Protein AF-A0A8S3JP76-F1 (afdb_monomer)

Secondary structure (DSSP, 8-state):
-TTTTT-EEETTEEEEEEE-TT--EEEEEE--TTTTTTT-----SS-BTGGG--TT-SEEEEESSHHHHHHHHHHH---EEEPPSS---HHHHHHTTT-SEEEEE-SS-HHHHHHHHHHT-GGGEEE--

Solvent-accessible surface area (backbone atoms only — not comparable to full-atom values): 7471 Å² total; per-residue (Å²): 104,54,71,78,62,52,41,44,77,56,96,93,36,42,34,40,55,27,29,40,90,88,56,46,83,74,49,75,42,78,59,55,83,68,53,71,79,55,98,53,78,86,80,44,91,58,40,36,44,40,63,72,64,51,94,83,44,49,57,42,36,38,24,62,36,67,66,55,18,51,49,45,27,64,75,67,71,45,57,30,30,12,45,31,90,73,73,87,51,74,73,58,34,67,79,51,62,80,41,65,35,36,35,32,42,30,89,90,40,62,68,56,41,54,54,48,28,64,67,61,45,51,94,34,45,45,78,57,130

Radius of gyration: 14.07 Å; Cα contacts (8 Å, |Δi|>4): 220; chains: 1; bounding box: 32×32×35 Å

Structure (mmCIF, N/CA/C/O backbone):
data_AF-A0A8S3JP76-F1
#
_entry.id   AF-A0A8S3JP76-F1
#
loop_
_atom_site.group_PDB
_atom_site.id
_atom_site.type_symbol
_atom_site.label_atom_id
_atom_site.label_alt_id
_atom_site.label_comp_id
_atom_site.label_asym_id
_atom_site.label_entity_id
_atom_site.label_seq_id
_atom_site.pdbx_PDB_ins_code
_atom_site.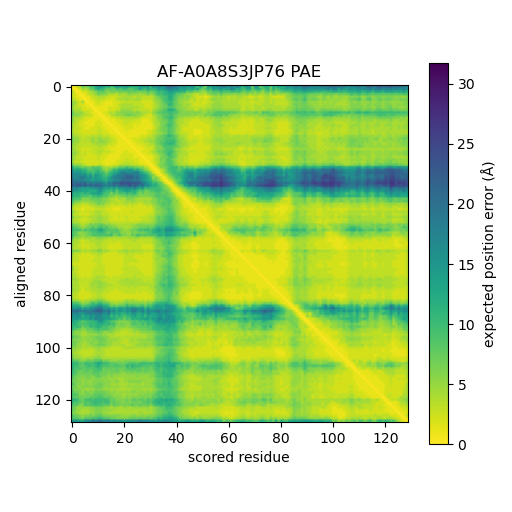Cartn_x
_atom_site.Cartn_y
_atom_site.Cartn_z
_atom_site.occupancy
_atom_site.B_iso_or_equiv
_atom_site.auth_seq_id
_atom_site.auth_comp_id
_atom_site.auth_asym_id
_atom_site.auth_atom_id
_atom_site.pdbx_PDB_model_num
ATOM 1 N N . THR A 1 1 ? -14.714 1.923 1.630 1.00 59.28 1 THR A N 1
ATOM 2 C CA . THR A 1 1 ? -13.275 2.130 1.914 1.00 59.28 1 THR A CA 1
ATOM 3 C C . THR A 1 1 ? -12.870 1.663 3.301 1.00 59.28 1 THR A C 1
ATOM 5 O O . THR A 1 1 ? -12.067 0.743 3.390 1.00 59.28 1 THR A O 1
ATOM 8 N N . LEU A 1 2 ? -13.468 2.208 4.370 1.00 67.31 2 LEU A N 1
ATOM 9 C CA . LEU A 1 2 ? -13.093 1.925 5.767 1.00 67.31 2 LEU A CA 1
ATOM 10 C C . LEU A 1 2 ? -13.101 0.426 6.128 1.00 67.31 2 LEU A C 1
ATOM 12 O O . LEU A 1 2 ? -12.133 -0.084 6.681 1.00 67.31 2 LEU A O 1
ATOM 16 N N . GLN A 1 3 ? -14.151 -0.307 5.738 1.00 75.38 3 GLN A N 1
ATOM 17 C CA . GLN A 1 3 ? -14.272 -1.740 6.042 1.00 75.38 3 GLN A CA 1
ATOM 18 C C . GLN A 1 3 ? -13.181 -2.604 5.393 1.00 75.38 3 GLN A C 1
ATOM 20 O O . GLN A 1 3 ? -12.736 -3.563 6.015 1.00 75.38 3 GLN A O 1
ATOM 25 N N . ARG A 1 4 ? -12.733 -2.258 4.175 1.00 82.44 4 ARG A N 1
ATOM 26 C CA . ARG A 1 4 ? -11.679 -2.992 3.450 1.00 82.44 4 ARG A CA 1
ATOM 27 C C . ARG A 1 4 ? -10.342 -2.879 4.177 1.00 82.44 4 ARG A C 1
ATOM 29 O O . ARG A 1 4 ? -9.708 -3.892 4.426 1.00 82.44 4 ARG A O 1
ATOM 36 N N . TYR A 1 5 ? -9.972 -1.670 4.591 1.00 86.19 5 TYR A N 1
ATOM 37 C CA . TYR A 1 5 ? -8.772 -1.430 5.401 1.00 86.19 5 TYR A CA 1
ATOM 38 C C . TYR A 1 5 ? -8.908 -1.880 6.863 1.00 86.19 5 TYR A C 1
ATOM 40 O O . TYR A 1 5 ? -7.979 -1.711 7.644 1.00 86.19 5 TYR A O 1
ATOM 48 N N . GLY A 1 6 ? -10.049 -2.453 7.254 1.00 86.12 6 GLY A N 1
ATOM 49 C CA . GLY A 1 6 ? -10.259 -2.936 8.615 1.00 86.12 6 GLY A CA 1
ATOM 50 C C . GLY A 1 6 ? -10.458 -1.830 9.651 1.00 86.12 6 GLY A C 1
ATOM 51 O O . GLY A 1 6 ? -10.460 -2.136 10.836 1.00 86.12 6 GLY A O 1
ATOM 52 N N . LEU A 1 7 ? -10.673 -0.574 9.242 1.00 90.25 7 LEU A N 1
ATOM 53 C CA . LEU A 1 7 ? -10.955 0.521 10.174 1.00 90.25 7 LEU A CA 1
ATOM 54 C C . LEU A 1 7 ? -12.233 0.246 10.966 1.00 90.25 7 LEU A C 1
ATOM 56 O O . LEU A 1 7 ? -13.209 -0.310 10.438 1.00 90.25 7 LEU A O 1
ATOM 60 N N . ARG A 1 8 ? -12.218 0.638 12.238 1.00 90.50 8 ARG A N 1
ATOM 61 C CA . ARG A 1 8 ? -13.333 0.474 13.175 1.00 90.50 8 ARG A CA 1
ATOM 62 C C . ARG A 1 8 ? -13.504 1.731 14.014 1.00 90.50 8 ARG A C 1
ATOM 64 O O . ARG A 1 8 ? -12.564 2.497 14.178 1.00 90.50 8 ARG A O 1
ATOM 71 N N . ILE A 1 9 ? -14.709 1.913 14.537 1.00 89.75 9 ILE A N 1
ATOM 72 C CA . ILE A 1 9 ? -14.988 2.894 15.583 1.00 89.75 9 ILE A CA 1
ATOM 73 C C . ILE A 1 9 ? -15.112 2.108 16.886 1.00 89.75 9 ILE A C 1
ATOM 75 O O . ILE A 1 9 ? -15.863 1.132 16.940 1.00 89.75 9 ILE A O 1
ATOM 79 N N . TYR A 1 10 ? -14.353 2.498 17.904 1.00 87.44 10 TYR A N 1
ATOM 80 C CA . TYR A 1 10 ? -14.393 1.906 19.237 1.00 87.44 10 TYR A CA 1
ATOM 81 C C . TYR A 1 10 ? -14.371 3.029 20.270 1.00 87.44 10 TYR A C 1
ATOM 83 O O . TYR A 1 10 ? -13.440 3.824 20.267 1.00 87.44 10 TYR A O 1
ATOM 91 N N . GLN A 1 11 ? -15.399 3.106 21.123 1.00 88.75 11 GLN A N 1
ATOM 92 C CA . GLN A 1 11 ? -15.534 4.162 22.143 1.00 88.75 11 GLN A CA 1
ATOM 93 C C . GLN A 1 11 ? -15.337 5.579 21.559 1.00 88.75 11 GLN A C 1
ATOM 95 O O . GLN A 1 11 ? -14.518 6.349 22.048 1.00 88.75 11 GLN A O 1
ATOM 100 N N . ASP A 1 12 ? -16.037 5.879 20.457 1.00 86.69 12 ASP A N 1
ATOM 101 C CA . ASP A 1 12 ? -15.960 7.143 19.695 1.00 86.69 12 ASP A CA 1
ATOM 102 C C . ASP A 1 12 ? -14.588 7.487 19.092 1.00 86.69 12 ASP A C 1
ATOM 104 O O . ASP A 1 12 ? -14.394 8.564 18.528 1.00 86.69 12 ASP A O 1
ATOM 108 N N . GLN A 1 13 ? -13.642 6.549 19.121 1.00 87.44 13 GLN A N 1
ATOM 109 C CA . GLN A 1 13 ? -12.342 6.690 18.483 1.00 87.44 13 GLN A CA 1
ATOM 110 C C . GLN A 1 13 ? -12.290 5.895 17.182 1.00 87.44 13 GLN A C 1
ATOM 112 O O . GLN A 1 13 ? -12.662 4.719 17.130 1.00 87.44 13 GLN A O 1
ATOM 117 N N . LEU A 1 14 ? -11.785 6.522 16.120 1.00 89.12 14 LEU A N 1
ATOM 118 C CA . LEU A 1 14 ? -1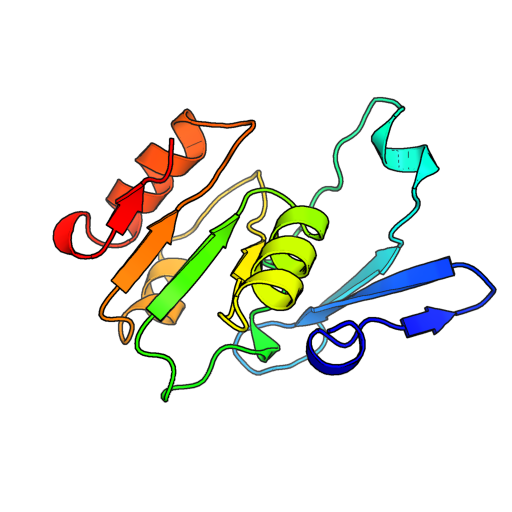1.453 5.816 14.889 1.00 89.12 14 LEU A CA 1
ATOM 119 C C . LEU A 1 14 ? -10.141 5.058 15.104 1.00 89.12 14 LEU A C 1
ATOM 121 O O . LEU A 1 14 ? -9.124 5.654 15.440 1.00 89.12 14 LEU A O 1
ATOM 125 N N . ILE A 1 15 ? -10.151 3.746 14.894 1.00 90.50 15 ILE A N 1
ATOM 126 C CA . ILE A 1 15 ? -8.981 2.886 15.070 1.00 90.50 15 ILE A CA 1
ATOM 127 C C . ILE A 1 15 ? -8.612 2.174 13.768 1.00 90.50 15 ILE A C 1
ATOM 129 O O . ILE A 1 15 ? -9.472 1.711 13.012 1.00 90.50 15 ILE A O 1
ATOM 133 N N . ALA A 1 16 ? -7.309 2.068 13.531 1.00 91.75 16 ALA A N 1
ATOM 134 C CA . ALA A 1 16 ? -6.691 1.388 12.406 1.00 91.75 16 ALA A CA 1
ATOM 135 C C . ALA A 1 16 ? -5.887 0.178 12.908 1.00 91.75 16 ALA A C 1
ATOM 137 O O . ALA A 1 16 ? -4.817 0.357 13.499 1.00 91.75 16 ALA A O 1
ATOM 138 N N . PRO A 1 17 ? -6.366 -1.057 12.690 1.00 91.69 17 PRO A N 1
ATOM 139 C CA . PRO A 1 17 ? -5.560 -2.240 12.948 1.00 91.69 17 PRO A CA 1
ATOM 140 C C . PRO A 1 17 ? -4.404 -2.326 11.944 1.00 91.69 17 PRO A C 1
ATOM 142 O O . PRO A 1 17 ? -4.575 -2.107 10.743 1.00 91.69 17 PRO A O 1
ATOM 145 N N . LEU A 1 18 ? -3.222 -2.657 12.449 1.00 91.25 18 LEU A N 1
ATOM 146 C CA . LEU A 1 18 ? -2.025 -2.931 11.668 1.00 91.25 18 LEU A CA 1
ATOM 147 C C . LEU A 1 18 ? -1.793 -4.436 11.629 1.00 91.25 18 LEU A C 1
ATOM 149 O O . LEU A 1 18 ? -1.738 -5.085 12.674 1.00 91.25 18 LEU A O 1
ATOM 153 N N . TYR A 1 19 ? -1.616 -4.966 10.426 1.00 90.31 19 TYR A N 1
ATOM 154 C CA . TYR A 1 19 ? -1.365 -6.381 10.192 1.00 90.31 19 TYR A CA 1
ATOM 155 C C . TYR A 1 19 ? 0.017 -6.579 9.580 1.00 90.31 19 TYR A C 1
ATOM 157 O O . TYR A 1 19 ? 0.502 -5.710 8.852 1.00 90.31 19 TYR A O 1
ATOM 165 N N . ASP A 1 20 ? 0.629 -7.726 9.845 1.00 86.88 20 ASP A N 1
ATOM 166 C CA . ASP A 1 20 ? 1.811 -8.171 9.112 1.00 86.88 20 ASP A CA 1
ATOM 167 C C . ASP A 1 20 ? 1.440 -8.794 7.750 1.00 86.88 20 ASP A C 1
ATOM 169 O O . ASP A 1 20 ? 0.281 -8.788 7.319 1.00 86.88 20 ASP A O 1
ATOM 173 N N . ALA A 1 21 ? 2.451 -9.308 7.044 1.00 82.12 21 ALA A N 1
ATOM 174 C CA . ALA A 1 21 ? 2.283 -9.972 5.753 1.00 82.12 21 ALA A CA 1
ATOM 175 C C . ALA A 1 21 ? 1.439 -11.260 5.844 1.00 82.12 21 ALA A C 1
ATOM 177 O O . ALA A 1 21 ? 0.735 -11.590 4.889 1.00 82.12 21 ALA A O 1
ATOM 178 N N . ASP A 1 22 ? 1.451 -11.929 6.999 1.00 85.62 22 ASP A N 1
ATOM 179 C CA . ASP A 1 22 ? 0.683 -13.148 7.276 1.00 85.62 22 ASP A CA 1
ATOM 180 C C . ASP A 1 22 ? -0.749 -12.844 7.748 1.00 85.62 22 ASP A C 1
ATOM 182 O O . ASP A 1 22 ? -1.528 -13.751 8.042 1.00 85.62 22 ASP A O 1
ATOM 186 N N . ARG A 1 23 ? -1.131 -11.558 7.758 1.00 87.25 23 ARG A N 1
ATOM 187 C CA . ARG A 1 23 ? -2.443 -11.042 8.181 1.00 87.25 23 ARG A CA 1
ATOM 188 C C . ARG A 1 23 ? -2.722 -11.233 9.671 1.00 87.25 23 ARG A C 1
ATOM 190 O O . ARG A 1 23 ? -3.880 -11.162 10.086 1.00 87.25 23 ARG A O 1
ATOM 197 N N . SER A 1 24 ? -1.682 -11.408 10.479 1.00 91.19 24 SER A N 1
ATOM 198 C CA . SER A 1 24 ? -1.793 -11.403 11.934 1.00 91.19 24 SER A CA 1
ATOM 199 C C . SER A 1 24 ? -1.854 -9.966 12.444 1.00 91.19 24 SER A C 1
ATOM 201 O O . SER A 1 24 ? -1.171 -9.081 11.927 1.00 91.19 24 SER A O 1
ATOM 203 N N . LEU A 1 25 ? -2.707 -9.705 13.439 1.00 91.50 25 LEU A N 1
ATOM 204 C CA . LEU A 1 25 ? -2.817 -8.384 14.058 1.00 91.50 25 LEU A CA 1
ATOM 205 C C . LEU A 1 25 ? -1.545 -8.095 14.865 1.00 91.50 25 LEU A C 1
ATOM 207 O O . LEU A 1 25 ? -1.250 -8.799 15.826 1.00 91.50 25 LEU A O 1
ATOM 211 N N . VAL A 1 26 ? -0.825 -7.039 14.494 1.00 90.31 26 VAL A N 1
ATOM 212 C CA . VAL A 1 26 ? 0.424 -6.624 15.150 1.00 90.31 26 VAL A CA 1
ATOM 213 C C . VAL A 1 26 ? 0.174 -5.497 16.143 1.00 90.31 26 VAL A C 1
ATOM 215 O O . VAL A 1 26 ? 0.756 -5.475 17.224 1.00 90.31 26 VAL A O 1
ATOM 218 N N . ASN A 1 27 ? -0.654 -4.521 15.766 1.00 89.62 27 ASN A N 1
ATOM 219 C CA . ASN A 1 27 ? -0.913 -3.342 16.587 1.00 89.62 27 ASN A CA 1
ATOM 220 C C . ASN A 1 27 ? -2.265 -2.709 16.230 1.00 89.62 27 ASN A C 1
ATOM 222 O O . ASN A 1 27 ? -2.823 -2.982 15.170 1.00 89.62 27 ASN A O 1
ATOM 226 N N . ILE A 1 28 ? -2.775 -1.826 17.085 1.00 90.12 28 ILE A N 1
ATOM 227 C CA . ILE A 1 28 ? -3.941 -0.986 16.807 1.00 90.12 28 ILE A CA 1
ATOM 228 C C . ILE A 1 28 ? -3.530 0.461 17.027 1.00 90.12 28 ILE A C 1
ATOM 230 O O . ILE A 1 28 ? -2.976 0.810 18.067 1.00 90.12 28 ILE A O 1
ATOM 234 N N . VAL A 1 29 ? -3.806 1.305 16.039 1.00 89.06 29 VAL A N 1
ATOM 235 C CA . VAL A 1 29 ? -3.474 2.723 16.099 1.00 89.06 29 VAL A CA 1
ATOM 236 C C . VAL A 1 29 ? -4.746 3.547 16.165 1.00 89.06 29 VAL A C 1
ATOM 238 O O . VAL A 1 29 ? -5.646 3.370 15.347 1.00 89.06 29 VAL A O 1
ATOM 241 N N . VAL A 1 30 ? -4.814 4.461 17.128 1.00 88.12 30 VAL A N 1
ATOM 242 C CA . VAL A 1 30 ? -5.902 5.435 17.218 1.00 88.12 30 VAL A CA 1
ATOM 243 C C . VAL A 1 30 ? -5.641 6.553 16.210 1.00 88.12 30 VAL A C 1
ATOM 245 O O . VAL A 1 30 ? -4.583 7.182 16.216 1.00 88.12 30 VAL A O 1
ATOM 248 N N . LEU A 1 31 ? -6.605 6.774 15.323 1.00 85.75 31 LEU A N 1
ATOM 249 C CA . LEU A 1 31 ? -6.615 7.853 14.347 1.00 85.75 31 LEU A CA 1
ATOM 250 C C . LEU A 1 31 ? -7.367 9.037 14.942 1.00 85.75 31 LEU A C 1
ATOM 252 O O . LEU A 1 31 ? -8.555 9.227 14.692 1.00 85.75 31 LEU A O 1
ATOM 256 N N . ASP A 1 32 ? -6.672 9.818 15.756 1.00 74.88 32 ASP A N 1
ATOM 257 C CA . ASP A 1 32 ? -7.223 11.058 16.285 1.00 74.88 32 ASP A CA 1
ATOM 258 C C . ASP A 1 32 ? -6.978 12.213 15.288 1.00 74.88 32 ASP A C 1
ATOM 260 O O . ASP A 1 32 ? -5.817 12.496 14.960 1.00 74.88 32 ASP A O 1
ATOM 264 N N . PRO A 1 33 ? -8.037 12.889 14.795 1.00 61.47 33 PRO A N 1
ATOM 265 C CA . PRO A 1 33 ? -7.913 14.060 13.927 1.00 61.47 33 PRO A CA 1
ATOM 266 C C . PRO A 1 33 ? -7.107 15.202 14.564 1.00 61.47 33 PRO A C 1
ATOM 268 O O . PRO A 1 33 ? -6.452 15.963 13.853 1.00 61.47 33 PRO A O 1
ATOM 271 N N . ILE A 1 34 ? -7.137 15.323 15.897 1.00 56.03 34 ILE A N 1
ATOM 272 C CA . ILE A 1 34 ? -6.527 16.430 16.649 1.00 56.03 34 ILE A CA 1
ATOM 273 C C . ILE A 1 34 ? -5.037 16.161 16.903 1.00 56.03 34 ILE A C 1
ATOM 275 O O . ILE A 1 34 ? -4.210 17.068 16.872 1.00 56.03 34 ILE A O 1
ATOM 279 N N . SER A 1 35 ? -4.655 14.897 17.069 1.00 52.28 35 SER A N 1
ATOM 280 C CA . SER A 1 35 ? -3.263 14.491 17.297 1.00 52.28 35 SER A CA 1
ATOM 281 C C . SER A 1 35 ? -2.324 14.760 16.110 1.00 52.28 35 SER A C 1
ATOM 283 O O . SER A 1 35 ? -1.108 14.764 16.282 1.00 52.28 35 SER A O 1
ATOM 285 N N . GLN A 1 36 ? -2.850 15.003 14.904 1.00 51.50 36 GLN A N 1
ATOM 286 C CA . GLN A 1 36 ? -2.026 15.317 13.728 1.00 51.50 36 GLN A CA 1
ATOM 287 C C . GLN A 1 36 ? -1.640 16.794 13.620 1.00 51.50 36 GLN A C 1
ATOM 289 O O . GLN A 1 36 ? -0.684 17.113 12.917 1.00 51.50 36 GLN A O 1
ATOM 294 N N . THR A 1 37 ? -2.329 17.688 14.338 1.00 48.56 37 THR A N 1
ATOM 295 C CA . THR A 1 37 ? -2.010 19.124 14.350 1.00 48.56 37 THR A CA 1
ATOM 296 C C . THR A 1 37 ? -0.969 19.489 15.410 1.00 48.56 37 THR A C 1
ATOM 298 O O . THR A 1 37 ? -0.336 20.536 15.298 1.00 48.56 37 THR A O 1
ATOM 301 N N . ASN A 1 38 ? -0.713 18.611 16.391 1.00 40.75 38 ASN A N 1
ATOM 302 C CA . ASN A 1 38 ? 0.214 18.864 17.492 1.00 40.75 38 ASN A CA 1
ATOM 303 C C . ASN A 1 38 ? 1.384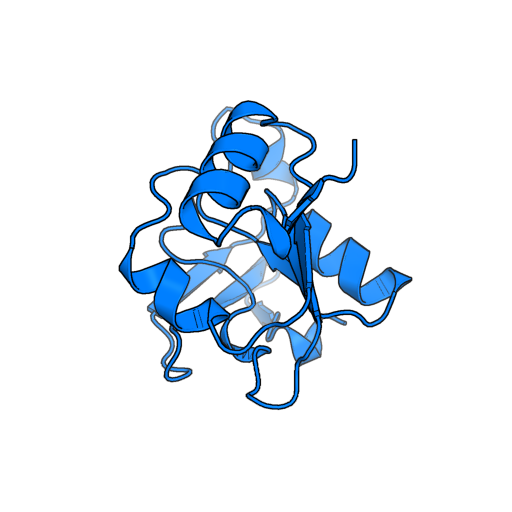 17.856 17.545 1.00 40.75 38 ASN A C 1
ATOM 305 O O . ASN A 1 38 ? 1.289 16.746 18.053 1.00 40.75 38 ASN A O 1
ATOM 309 N N . THR A 1 39 ? 2.537 18.328 17.061 1.00 45.84 39 THR A N 1
ATOM 310 C CA . THR A 1 39 ? 3.936 17.975 17.403 1.00 45.84 39 THR A CA 1
ATOM 311 C C . THR A 1 39 ? 4.475 16.539 17.294 1.00 45.84 39 THR A C 1
ATOM 313 O O . THR A 1 39 ? 5.699 16.396 17.357 1.00 45.84 39 THR A O 1
ATOM 316 N N . LYS A 1 40 ? 3.690 15.481 17.039 1.00 52.25 40 LYS A N 1
ATOM 317 C CA . LYS A 1 40 ? 4.261 14.164 16.674 1.00 52.25 40 LYS A CA 1
ATOM 318 C C . LYS A 1 40 ? 3.465 13.453 15.573 1.00 52.25 40 LYS A C 1
ATOM 320 O O . LYS A 1 40 ? 2.360 12.992 15.843 1.00 52.25 40 LYS A O 1
ATOM 325 N N . PRO A 1 41 ? 4.030 13.281 14.359 1.00 59.81 41 PRO A N 1
ATOM 326 C CA . PRO A 1 41 ? 3.388 12.475 13.328 1.00 59.81 41 PRO A CA 1
ATOM 327 C C . PRO A 1 41 ? 3.198 11.037 13.820 1.00 59.81 41 PRO A C 1
ATOM 329 O O . PRO A 1 41 ? 4.044 10.494 14.541 1.00 59.81 41 PRO A O 1
ATOM 332 N N . LEU A 1 42 ? 2.084 10.426 13.412 1.00 68.69 42 LEU A N 1
ATOM 333 C CA . LEU A 1 42 ? 1.725 9.053 13.751 1.00 68.69 42 LEU A CA 1
ATOM 334 C C . LEU A 1 42 ? 2.877 8.105 13.387 1.00 68.69 42 LEU A C 1
ATOM 336 O O . LEU A 1 42 ? 3.179 7.884 12.213 1.00 68.69 42 LEU A O 1
ATOM 340 N N . LYS A 1 43 ? 3.548 7.547 14.397 1.00 69.94 43 LYS A N 1
ATOM 341 C CA . LYS A 1 43 ? 4.661 6.619 14.183 1.00 69.94 43 LYS A CA 1
ATOM 342 C C . LYS A 1 43 ? 4.117 5.219 13.942 1.00 69.94 43 LYS A C 1
ATOM 344 O O . LYS A 1 43 ? 3.879 4.456 14.873 1.00 69.94 43 LYS A O 1
ATOM 349 N N . LEU A 1 44 ? 3.940 4.888 12.670 1.00 77.19 44 LEU A N 1
ATOM 350 C CA . LEU A 1 44 ? 3.722 3.513 12.244 1.00 77.19 44 LEU A CA 1
ATOM 351 C C . LEU A 1 44 ? 4.947 2.662 12.612 1.00 77.19 44 LEU A C 1
ATOM 353 O O . LEU A 1 44 ? 6.083 3.032 12.313 1.00 77.19 44 LEU A O 1
ATOM 357 N N . THR A 1 45 ? 4.716 1.526 13.270 1.00 78.25 45 THR A N 1
ATOM 358 C CA . THR A 1 45 ? 5.752 0.514 13.544 1.00 78.25 45 THR A CA 1
ATOM 359 C C . THR A 1 45 ? 5.859 -0.507 12.415 1.00 78.25 45 THR A C 1
ATOM 361 O O . THR A 1 45 ? 6.928 -1.064 12.183 1.00 78.25 45 THR A O 1
ATOM 364 N N . VAL A 1 46 ? 4.758 -0.717 11.693 1.00 85.12 46 VAL A N 1
ATOM 365 C CA . VAL A 1 46 ? 4.646 -1.558 10.500 1.00 85.12 46 VAL A CA 1
ATOM 366 C C . VAL A 1 46 ? 3.781 -0.840 9.458 1.00 85.12 46 VAL A C 1
ATOM 368 O O . VAL A 1 46 ? 3.028 0.070 9.818 1.00 85.12 46 VAL A O 1
ATOM 371 N N . PRO A 1 47 ? 3.871 -1.209 8.172 1.00 89.31 47 PRO A N 1
ATOM 372 C CA . PRO A 1 47 ? 3.051 -0.595 7.141 1.00 89.31 47 PRO A CA 1
ATOM 373 C C . PRO A 1 47 ? 1.564 -0.876 7.338 1.00 89.31 47 PRO A C 1
ATOM 375 O O . PRO A 1 47 ? 1.151 -1.989 7.657 1.00 89.31 47 PRO A O 1
ATOM 378 N N . PHE A 1 48 ? 0.749 0.136 7.083 1.00 91.94 48 PHE A N 1
ATOM 379 C CA . PHE A 1 48 ? -0.700 0.018 7.100 1.00 91.94 48 PHE A CA 1
ATOM 380 C C . PHE A 1 48 ? -1.221 -0.430 5.731 1.00 91.94 48 PHE A C 1
ATOM 382 O O . PHE A 1 48 ? -0.798 0.091 4.701 1.00 91.94 48 PHE A O 1
ATOM 389 N N . GLY A 1 49 ? -2.170 -1.371 5.722 1.00 91.56 49 GLY A N 1
ATOM 390 C CA . GLY A 1 49 ? -2.788 -1.895 4.500 1.00 91.56 49 GLY A CA 1
ATOM 391 C C . GLY A 1 49 ? -2.120 -3.141 3.911 1.00 91.56 49 GLY A C 1
ATOM 392 O O . GLY A 1 49 ? -2.542 -3.592 2.848 1.00 91.56 49 GLY A O 1
ATOM 393 N N . LEU A 1 50 ? -1.123 -3.739 4.582 1.00 89.88 50 LEU A N 1
ATOM 394 C CA . LEU A 1 50 ? -0.498 -4.995 4.127 1.00 89.88 50 LEU A CA 1
ATOM 395 C C . LEU A 1 50 ? -1.505 -6.140 3.968 1.00 89.88 50 LEU A C 1
ATOM 397 O O . LEU A 1 50 ? -1.405 -6.920 3.029 1.00 89.88 50 LEU A O 1
ATOM 401 N N . ASN A 1 51 ? -2.522 -6.205 4.825 1.00 88.06 51 ASN A N 1
ATOM 402 C CA . ASN A 1 51 ? -3.596 -7.198 4.749 1.00 88.06 51 ASN A CA 1
ATOM 403 C C . ASN A 1 51 ? -4.405 -7.148 3.439 1.00 88.06 51 ASN A C 1
ATOM 405 O O . ASN A 1 51 ? -5.058 -8.131 3.084 1.00 88.06 51 ASN A O 1
ATOM 409 N N . LEU A 1 52 ? -4.381 -6.016 2.729 1.00 89.69 52 LEU A N 1
ATOM 410 C CA . LEU A 1 52 ? -5.024 -5.862 1.425 1.00 89.69 52 LEU A CA 1
ATOM 411 C C . LEU A 1 52 ? -4.162 -6.357 0.268 1.00 89.69 52 LEU A C 1
ATOM 413 O O . LEU A 1 52 ? -4.679 -6.529 -0.838 1.00 89.69 52 LEU A O 1
ATOM 417 N N . LEU A 1 53 ? -2.873 -6.582 0.513 1.00 88.56 53 LEU A N 1
ATOM 418 C CA . LEU A 1 53 ? -1.981 -7.150 -0.472 1.00 88.56 53 LEU A CA 1
ATOM 419 C C . LEU A 1 53 ? -2.350 -8.620 -0.706 1.00 88.56 53 LEU A C 1
ATOM 421 O O . LEU A 1 53 ? -2.536 -9.434 0.203 1.00 88.56 53 LEU A O 1
ATOM 425 N N . SER A 1 54 ? -2.487 -8.955 -1.976 1.00 84.81 54 SER A N 1
ATOM 426 C CA . SER A 1 54 ? -2.738 -10.289 -2.489 1.00 84.81 54 SER A CA 1
ATOM 427 C C . SER A 1 54 ? -1.733 -10.572 -3.598 1.00 84.81 54 SER A C 1
ATOM 429 O O . SER A 1 54 ? -1.289 -9.661 -4.298 1.00 84.81 54 SER A O 1
ATOM 431 N N . ALA A 1 55 ? -1.442 -11.851 -3.831 1.00 79.56 55 ALA A N 1
ATOM 432 C CA . ALA A 1 55 ? -0.684 -12.294 -5.000 1.00 79.56 55 ALA A CA 1
ATOM 433 C C . ALA A 1 55 ? -1.315 -11.839 -6.336 1.00 79.56 55 ALA A C 1
ATOM 435 O O . ALA A 1 55 ? -0.642 -11.810 -7.360 1.00 79.56 55 ALA A O 1
ATOM 436 N N . ARG A 1 56 ? -2.605 -11.465 -6.341 1.00 81.25 56 ARG A N 1
ATOM 437 C CA . ARG A 1 56 ? -3.303 -10.928 -7.522 1.00 81.25 56 ARG A CA 1
ATOM 438 C C . ARG A 1 56 ? -3.027 -9.449 -7.789 1.00 81.25 56 ARG A C 1
ATOM 440 O O . ARG A 1 56 ? -3.364 -8.962 -8.866 1.00 81.25 56 ARG A O 1
ATOM 447 N N . ASN A 1 57 ? -2.467 -8.714 -6.832 1.00 84.56 57 ASN A N 1
ATOM 448 C CA . ASN A 1 57 ? -2.104 -7.324 -7.064 1.00 84.56 57 ASN A CA 1
ATOM 449 C C . ASN A 1 57 ? -0.897 -7.281 -8.002 1.00 84.56 57 ASN A C 1
ATOM 451 O O . ASN A 1 57 ? 0.177 -7.743 -7.645 1.00 84.56 57 ASN A O 1
ATOM 455 N N . ALA A 1 58 ? -1.072 -6.718 -9.197 1.00 87.31 58 ALA A N 1
ATOM 456 C CA . ALA A 1 58 ? 0.042 -6.416 -10.098 1.00 87.31 58 ALA A CA 1
ATOM 457 C C . ALA A 1 58 ? 0.626 -5.014 -9.846 1.00 87.31 58 ALA A C 1
ATOM 459 O O . ALA A 1 58 ? 1.770 -4.746 -10.216 1.00 87.31 58 ALA A O 1
ATOM 460 N N . GLU A 1 59 ? -0.166 -4.136 -9.223 1.00 93.44 59 GLU A N 1
ATOM 461 C CA . GLU A 1 59 ? 0.140 -2.727 -8.991 1.00 93.44 59 GLU A CA 1
ATOM 462 C C . GLU A 1 59 ? -0.362 -2.269 -7.615 1.00 93.44 59 GLU A C 1
ATOM 464 O O . GLU A 1 59 ? -1.459 -2.657 -7.196 1.00 93.44 59 GLU A O 1
ATOM 469 N N . ILE A 1 60 ? 0.427 -1.427 -6.939 1.00 94.31 60 ILE A N 1
ATOM 470 C CA . ILE A 1 60 ? 0.055 -0.753 -5.683 1.00 94.31 60 ILE A CA 1
ATOM 471 C C . ILE A 1 60 ? 0.497 0.716 -5.675 1.00 94.31 60 ILE A C 1
ATOM 473 O O . ILE A 1 60 ? 1.328 1.134 -6.486 1.00 94.31 60 ILE A O 1
ATOM 477 N N . MET A 1 61 ? -0.002 1.457 -4.685 1.00 94.56 61 MET A N 1
ATOM 478 C CA . MET A 1 61 ? 0.504 2.765 -4.270 1.00 94.56 61 MET A CA 1
ATOM 479 C C . MET A 1 61 ? 1.215 2.660 -2.912 1.00 94.56 61 MET A C 1
ATOM 481 O O . MET A 1 61 ? 0.704 2.030 -1.990 1.00 94.56 61 MET A O 1
ATOM 485 N N . LEU A 1 62 ? 2.366 3.305 -2.767 1.00 92.81 62 LEU A N 1
ATOM 486 C CA . LEU A 1 62 ? 3.063 3.527 -1.504 1.00 92.81 62 LEU A CA 1
ATOM 487 C C . LEU A 1 62 ? 2.931 4.996 -1.122 1.00 92.81 62 LEU A C 1
ATOM 489 O O . LEU A 1 62 ? 3.209 5.865 -1.946 1.00 92.81 62 LEU A O 1
ATOM 493 N N . VAL A 1 63 ? 2.514 5.255 0.115 1.00 91.62 63 VAL A N 1
ATOM 494 C CA . VAL A 1 63 ? 2.257 6.606 0.632 1.00 91.62 63 VAL A CA 1
ATOM 495 C C . VAL A 1 63 ? 2.864 6.808 2.018 1.00 91.62 63 VAL A C 1
ATOM 497 O O . VAL A 1 63 ? 3.269 5.847 2.677 1.00 91.62 63 VAL A O 1
ATOM 500 N N . ASP A 1 64 ? 2.950 8.058 2.462 1.00 86.56 64 ASP A N 1
ATOM 501 C CA . ASP A 1 64 ? 3.551 8.458 3.739 1.00 86.56 64 ASP A CA 1
ATOM 502 C C . ASP A 1 64 ? 2.566 8.499 4.919 1.00 86.56 64 ASP A C 1
ATOM 504 O O . ASP A 1 64 ? 3.009 8.457 6.068 1.00 86.56 64 ASP A O 1
ATOM 508 N N . SER A 1 65 ? 1.248 8.510 4.679 1.00 87.12 65 SER A N 1
ATOM 509 C CA . SER A 1 65 ? 0.249 8.527 5.757 1.00 87.12 65 SER A CA 1
ATOM 510 C C . SER A 1 65 ? -0.919 7.555 5.552 1.00 87.12 65 SER A C 1
ATOM 512 O O . SER A 1 65 ? -1.285 7.187 4.434 1.00 87.12 65 SER A O 1
ATOM 514 N N . ILE A 1 66 ? -1.539 7.137 6.665 1.00 90.00 66 ILE A N 1
ATOM 515 C CA . ILE A 1 66 ? -2.770 6.330 6.639 1.00 90.00 66 ILE A CA 1
ATOM 516 C C . ILE A 1 66 ? -3.870 7.060 5.862 1.00 90.00 66 ILE A C 1
ATOM 518 O O . ILE A 1 66 ? -4.587 6.432 5.086 1.00 90.00 66 ILE A O 1
ATOM 522 N N . TRP A 1 67 ? -3.997 8.375 6.041 1.00 88.88 67 TRP A N 1
ATOM 523 C CA . TRP A 1 67 ? -5.029 9.162 5.370 1.00 88.88 67 TRP A CA 1
ATOM 524 C C . TRP A 1 67 ? -4.840 9.194 3.862 1.00 88.88 67 TRP A C 1
ATOM 526 O O . TRP A 1 67 ? -5.814 9.000 3.137 1.00 88.88 67 TRP A O 1
ATOM 536 N N . ASP A 1 68 ? -3.602 9.325 3.388 1.00 89.44 68 ASP A N 1
ATOM 537 C CA . ASP A 1 68 ? -3.306 9.263 1.957 1.00 89.44 68 ASP A CA 1
ATOM 538 C C . ASP A 1 68 ? -3.650 7.888 1.390 1.00 89.44 68 ASP A C 1
ATOM 540 O O . ASP A 1 68 ? -4.227 7.791 0.308 1.00 89.44 68 ASP A O 1
ATOM 544 N N . ALA A 1 69 ? -3.403 6.811 2.144 1.00 91.75 69 ALA A N 1
ATOM 545 C CA . ALA A 1 69 ? -3.753 5.465 1.697 1.00 91.75 69 ALA A CA 1
ATOM 546 C C . ALA A 1 69 ? -5.272 5.308 1.542 1.00 91.75 69 ALA A C 1
ATOM 548 O O . ALA A 1 69 ? -5.759 4.759 0.548 1.00 91.75 69 ALA A O 1
ATOM 549 N N . LEU A 1 70 ? -6.033 5.837 2.502 1.00 91.62 70 LEU A N 1
ATOM 550 C CA . LEU A 1 70 ? -7.492 5.831 2.447 1.00 91.62 70 LEU A CA 1
ATOM 551 C C . LEU A 1 70 ? -8.022 6.702 1.308 1.00 91.62 70 LEU A C 1
ATOM 553 O O . LEU A 1 70 ? -8.923 6.263 0.591 1.00 91.62 70 LEU A O 1
ATOM 557 N N . CYS A 1 71 ? -7.440 7.884 1.105 1.00 90.75 71 CYS A N 1
ATOM 558 C CA . CYS A 1 71 ? -7.801 8.807 0.036 1.00 90.75 71 CYS A CA 1
ATOM 559 C C . CYS A 1 71 ? -7.550 8.192 -1.348 1.00 90.75 71 CYS A C 1
ATOM 561 O O . CYS A 1 71 ? -8.449 8.171 -2.194 1.00 90.75 71 CYS A O 1
ATOM 563 N N . VAL A 1 72 ? -6.370 7.599 -1.562 1.00 91.81 72 VAL A N 1
ATOM 564 C CA . VAL A 1 72 ? -6.021 6.918 -2.817 1.00 91.81 72 VAL A CA 1
ATOM 565 C C . VAL A 1 72 ? -6.989 5.780 -3.097 1.00 91.81 72 VAL A C 1
ATOM 567 O O . VAL A 1 72 ? -7.526 5.702 -4.203 1.00 91.81 72 VAL A O 1
ATOM 570 N N . TYR A 1 73 ? -7.257 4.912 -2.119 1.00 91.94 73 TYR A N 1
ATOM 571 C CA . TYR A 1 73 ? -8.176 3.797 -2.335 1.00 91.94 73 TYR A CA 1
ATOM 572 C C . TYR A 1 73 ? -9.601 4.279 -2.604 1.00 91.94 73 TYR A C 1
ATOM 574 O O . TYR A 1 73 ? -10.274 3.747 -3.482 1.00 91.94 73 TYR A O 1
ATOM 582 N N . GLN A 1 74 ? -10.078 5.284 -1.867 1.00 90.75 74 GLN A N 1
ATOM 583 C CA . GLN A 1 74 ? -11.412 5.845 -2.072 1.00 90.75 74 GLN A CA 1
ATOM 584 C C . GLN A 1 74 ? -11.572 6.450 -3.466 1.00 90.75 74 GLN A C 1
ATOM 586 O O . GLN A 1 74 ? -12.622 6.284 -4.078 1.00 90.75 74 GLN A O 1
ATOM 591 N N . THR A 1 75 ? -10.533 7.118 -3.961 1.00 91.06 75 THR A N 1
ATOM 592 C CA . THR A 1 75 ? -10.572 7.837 -5.238 1.00 91.06 75 THR A CA 1
ATOM 593 C C . THR A 1 75 ? -10.334 6.913 -6.431 1.00 91.06 75 THR A C 1
ATOM 595 O O . THR A 1 75 ? -10.942 7.085 -7.481 1.00 91.06 75 THR A O 1
ATOM 598 N N . THR A 1 76 ? -9.447 5.926 -6.289 1.00 90.12 76 THR A N 1
ATOM 599 C CA . THR A 1 76 ? -8.944 5.130 -7.425 1.00 90.12 76 THR A CA 1
ATOM 600 C C . THR A 1 76 ? -9.313 3.650 -7.369 1.00 90.12 76 THR A C 1
ATOM 602 O O . THR A 1 76 ? -9.132 2.937 -8.352 1.00 90.12 76 THR A O 1
ATOM 605 N N . GLY A 1 77 ? -9.757 3.146 -6.214 1.00 88.19 77 GLY A N 1
ATOM 606 C CA . GLY A 1 77 ? -9.936 1.714 -5.960 1.00 88.19 77 GLY A CA 1
ATOM 607 C C . GLY A 1 77 ? -8.631 0.907 -5.885 1.00 88.19 77 GLY A C 1
ATOM 608 O O . GLY A 1 77 ? -8.682 -0.304 -5.660 1.00 88.19 77 GLY A O 1
ATOM 609 N N . LYS A 1 78 ? -7.461 1.537 -6.063 1.00 89.56 78 LYS A N 1
ATOM 610 C CA . LYS A 1 78 ? -6.156 0.867 -6.004 1.00 89.56 78 LYS A CA 1
ATOM 611 C C . LYS A 1 78 ? -5.705 0.679 -4.561 1.00 89.56 78 LYS A C 1
ATOM 613 O O . LYS A 1 78 ? -5.916 1.542 -3.712 1.00 89.56 78 LYS A O 1
ATOM 618 N N . VAL A 1 79 ? -5.047 -0.450 -4.294 1.00 92.69 79 VAL A N 1
ATOM 619 C CA . VAL A 1 79 ? -4.457 -0.731 -2.979 1.00 92.69 79 VAL A CA 1
ATOM 620 C C . VAL A 1 79 ? -3.321 0.251 -2.722 1.00 92.69 79 VAL A C 1
ATOM 622 O O . VAL A 1 79 ? -2.356 0.305 -3.484 1.00 92.69 79 VAL A O 1
ATOM 625 N N . ALA A 1 80 ? -3.447 1.001 -1.633 1.00 94.06 80 ALA A N 1
ATOM 626 C CA . ALA A 1 80 ? -2.429 1.905 -1.132 1.00 94.06 80 ALA A CA 1
ATOM 627 C C . ALA A 1 80 ? -1.909 1.440 0.232 1.00 94.06 80 ALA A C 1
ATOM 629 O O . ALA A 1 80 ? -2.688 1.032 1.096 1.00 94.06 80 ALA A O 1
ATOM 630 N N . ILE A 1 81 ? -0.599 1.492 0.429 1.00 93.00 81 ILE A N 1
ATOM 631 C CA . ILE A 1 81 ? 0.067 1.040 1.648 1.00 93.00 81 ILE A CA 1
ATOM 632 C C . ILE A 1 81 ? 0.805 2.232 2.241 1.00 93.00 81 ILE A C 1
ATOM 634 O O . ILE A 1 81 ? 1.676 2.811 1.588 1.00 93.00 81 ILE A O 1
ATOM 638 N N . ALA A 1 82 ? 0.448 2.597 3.472 1.00 91.12 82 ALA A N 1
ATOM 639 C CA . ALA A 1 82 ? 1.131 3.670 4.183 1.00 91.12 82 ALA A CA 1
ATOM 640 C C . ALA A 1 82 ? 2.348 3.111 4.912 1.00 91.12 82 ALA A C 1
ATOM 642 O O . ALA A 1 82 ? 2.240 2.135 5.658 1.00 91.12 82 ALA A O 1
ATOM 643 N N . LEU A 1 83 ? 3.508 3.710 4.679 1.00 87.69 83 LEU A N 1
ATOM 644 C CA . LEU A 1 83 ? 4.777 3.195 5.170 1.00 87.69 83 LEU A CA 1
ATOM 645 C C . LEU A 1 83 ? 5.194 3.849 6.490 1.00 87.69 83 LEU A C 1
ATOM 647 O O . LEU A 1 83 ? 4.927 5.029 6.715 1.00 87.69 83 LEU A O 1
ATOM 651 N N . PRO A 1 84 ? 5.912 3.116 7.358 1.00 80.88 84 PRO A N 1
ATOM 652 C CA . PRO A 1 84 ? 6.548 3.720 8.513 1.00 80.88 84 PRO A CA 1
ATOM 653 C C . PRO A 1 84 ? 7.668 4.672 8.081 1.00 80.88 84 PRO A C 1
ATOM 655 O O . PRO A 1 84 ? 8.539 4.317 7.286 1.00 80.88 84 PRO A O 1
ATOM 658 N N . SER A 1 85 ? 7.672 5.881 8.650 1.00 67.56 85 SER A N 1
ATOM 659 C CA . SER A 1 85 ? 8.684 6.919 8.389 1.00 67.56 85 SER A CA 1
ATOM 660 C C . SER A 1 85 ? 10.101 6.492 8.789 1.00 67.56 85 SER A C 1
ATOM 662 O O . SER A 1 85 ? 11.090 6.984 8.246 1.00 67.56 85 SER A O 1
ATOM 664 N N . ALA A 1 86 ? 10.216 5.534 9.713 1.00 58.09 86 ALA A N 1
ATOM 665 C CA . ALA A 1 86 ? 11.477 4.975 10.166 1.00 58.09 86 ALA A CA 1
ATOM 666 C C . ALA A 1 86 ? 11.652 3.538 9.651 1.00 58.09 86 ALA A C 1
ATOM 668 O O . ALA A 1 86 ? 11.087 2.600 10.201 1.00 58.09 86 ALA A O 1
ATOM 669 N N . LYS A 1 87 ? 12.540 3.383 8.662 1.00 60.00 87 LYS A N 1
ATOM 670 C CA . LYS A 1 87 ? 13.146 2.121 8.195 1.00 60.00 87 LYS A CA 1
ATOM 671 C C . LYS A 1 87 ? 12.247 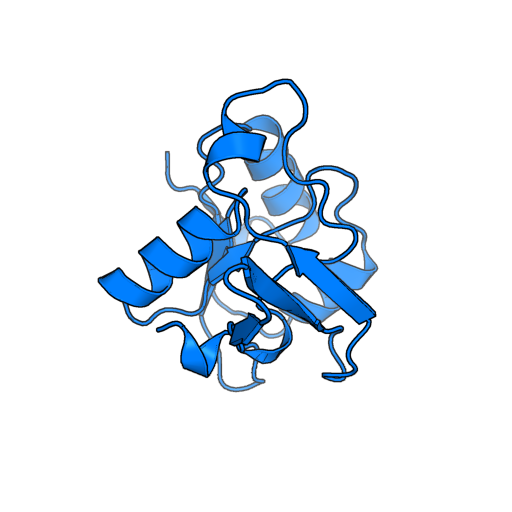1.230 7.331 1.00 60.00 87 LYS A C 1
ATOM 673 O O . LYS A 1 87 ? 11.601 0.295 7.793 1.00 60.00 87 LYS A O 1
ATOM 678 N N . PHE A 1 88 ? 12.366 1.428 6.023 1.00 66.19 88 PHE A N 1
ATOM 679 C CA . PHE A 1 88 ? 12.090 0.371 5.059 1.00 66.19 88 PHE A CA 1
ATOM 680 C C . PHE A 1 88 ? 13.250 -0.639 5.085 1.00 66.19 88 PHE A C 1
ATOM 682 O O . PHE A 1 88 ? 14.404 -0.251 4.908 1.00 66.19 88 PHE A O 1
ATOM 689 N N . SER A 1 89 ? 12.972 -1.913 5.373 1.00 66.88 89 SER A N 1
ATOM 690 C CA . SER A 1 89 ? 13.994 -2.969 5.464 1.00 66.88 89 SER A CA 1
ATOM 691 C C . SER A 1 89 ? 14.029 -3.835 4.202 1.00 66.88 89 SER A C 1
ATOM 693 O O . SER A 1 89 ? 13.063 -3.881 3.451 1.00 66.88 89 SER A O 1
ATOM 695 N N . ILE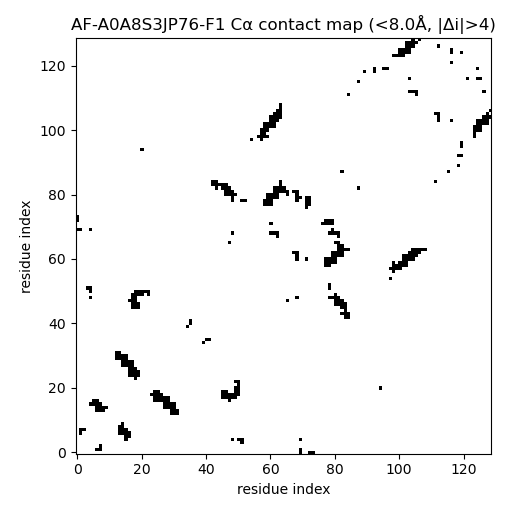 A 1 90 ? 15.106 -4.595 3.987 1.00 64.62 90 ILE A N 1
ATOM 696 C CA . ILE A 1 90 ? 15.186 -5.579 2.888 1.00 64.62 90 ILE A CA 1
ATOM 697 C C . ILE A 1 90 ? 14.041 -6.605 2.959 1.00 64.62 90 ILE A C 1
ATOM 699 O O . ILE A 1 90 ? 13.515 -7.003 1.925 1.00 64.62 90 ILE A O 1
ATOM 703 N N . ARG A 1 91 ? 13.576 -6.977 4.163 1.00 69.94 91 ARG A N 1
ATOM 704 C CA . ARG A 1 91 ? 12.423 -7.886 4.325 1.00 69.94 91 ARG A CA 1
ATOM 705 C C . ARG A 1 91 ? 11.143 -7.322 3.707 1.00 69.94 91 ARG A C 1
ATOM 707 O O . ARG A 1 91 ? 10.325 -8.078 3.203 1.00 69.94 91 ARG A O 1
ATOM 714 N N . MET A 1 92 ? 10.987 -5.999 3.709 1.00 72.50 92 MET A N 1
ATOM 715 C CA . MET A 1 92 ? 9.861 -5.339 3.053 1.00 72.50 92 MET A CA 1
ATOM 716 C C . MET A 1 92 ? 9.942 -5.430 1.526 1.00 72.50 92 MET A C 1
ATOM 718 O O . MET A 1 92 ? 8.900 -5.461 0.883 1.00 72.50 92 MET A O 1
ATOM 722 N N . ASN A 1 93 ? 11.141 -5.517 0.937 1.00 78.31 93 ASN A N 1
ATOM 723 C CA . ASN A 1 93 ? 11.276 -5.717 -0.507 1.00 78.31 93 ASN A CA 1
ATOM 724 C C . ASN A 1 93 ? 10.662 -7.053 -0.944 1.00 78.31 93 ASN A C 1
ATOM 726 O O . ASN A 1 93 ? 9.890 -7.067 -1.897 1.00 78.31 93 ASN A O 1
ATOM 730 N N . MET A 1 94 ? 10.910 -8.131 -0.189 1.00 81.19 94 MET A N 1
ATOM 731 C CA . MET A 1 94 ? 10.375 -9.470 -0.484 1.00 81.19 94 MET A CA 1
ATOM 732 C C . MET A 1 94 ? 8.842 -9.488 -0.559 1.00 81.19 94 MET A C 1
ATOM 734 O O . MET A 1 94 ? 8.268 -10.158 -1.410 1.00 81.19 94 MET A O 1
ATOM 738 N N . ILE A 1 95 ? 8.168 -8.687 0.274 1.00 84.44 95 ILE A N 1
ATOM 739 C CA . ILE A 1 95 ? 6.699 -8.558 0.273 1.00 84.44 95 ILE A CA 1
ATOM 740 C C . ILE A 1 95 ? 6.180 -7.968 -1.050 1.00 84.44 95 ILE A C 1
ATOM 742 O O . ILE A 1 95 ? 5.038 -8.206 -1.434 1.00 84.44 95 ILE A O 1
ATOM 746 N N . PHE A 1 96 ? 7.006 -7.201 -1.760 1.00 87.81 96 PHE A N 1
ATOM 747 C CA . PHE A 1 96 ? 6.639 -6.481 -2.977 1.00 87.81 96 PHE A CA 1
ATOM 748 C C . PHE A 1 96 ? 7.311 -7.034 -4.240 1.00 87.81 96 PHE A C 1
ATOM 750 O O . PHE A 1 96 ? 7.185 -6.449 -5.319 1.00 87.81 96 PHE A O 1
ATOM 757 N N . GLU A 1 97 ? 8.033 -8.149 -4.151 1.00 86.88 97 GLU A N 1
ATOM 758 C CA . GLU A 1 97 ? 8.749 -8.737 -5.289 1.00 86.88 97 GLU A CA 1
ATOM 759 C C . GLU A 1 97 ? 7.810 -9.181 -6.417 1.00 86.88 97 GLU A C 1
ATOM 761 O O . GLU A 1 97 ? 8.137 -8.997 -7.587 1.00 86.88 97 GLU A O 1
ATOM 766 N N . HIS A 1 98 ? 6.601 -9.659 -6.107 1.00 87.19 98 HIS A N 1
ATOM 767 C CA . HIS A 1 98 ? 5.628 -10.079 -7.127 1.00 87.19 98 HIS A CA 1
ATOM 768 C C . HIS A 1 98 ? 4.969 -8.916 -7.881 1.00 87.19 98 HIS A C 1
ATOM 770 O O . HIS A 1 98 ? 4.294 -9.133 -8.890 1.00 87.19 98 HIS A O 1
ATOM 776 N N . LEU A 1 99 ? 5.137 -7.680 -7.407 1.00 91.00 99 LEU A N 1
ATOM 777 C CA . LEU A 1 99 ? 4.516 -6.509 -8.013 1.00 91.00 99 LEU A CA 1
ATOM 778 C C . LEU A 1 99 ? 5.236 -6.110 -9.300 1.00 91.00 99 LEU A C 1
ATOM 780 O O . LEU A 1 99 ? 6.458 -5.987 -9.345 1.00 91.00 99 LEU A O 1
ATOM 784 N N . ARG A 1 100 ? 4.473 -5.844 -10.360 1.00 92.06 100 ARG A N 1
ATOM 785 C CA . ARG A 1 100 ? 5.032 -5.342 -11.625 1.00 92.06 100 ARG A CA 1
ATOM 786 C C . ARG A 1 100 ? 5.236 -3.835 -11.586 1.00 92.06 100 ARG A C 1
ATOM 788 O O . ARG A 1 100 ? 6.135 -3.325 -12.248 1.00 92.06 100 ARG A O 1
ATOM 795 N N . LYS A 1 101 ? 4.393 -3.133 -10.826 1.00 94.25 101 LYS A N 1
ATOM 796 C CA . LYS A 1 101 ? 4.366 -1.675 -10.775 1.00 94.25 101 LYS A CA 1
ATOM 797 C C . LYS A 1 101 ? 4.117 -1.169 -9.359 1.00 94.25 101 LYS A C 1
ATOM 799 O O . LYS A 1 101 ? 3.203 -1.625 -8.679 1.00 94.25 101 LYS A O 1
ATOM 804 N N . ILE A 1 102 ? 4.921 -0.209 -8.922 1.00 94.38 102 ILE A N 1
ATOM 805 C CA . ILE A 1 102 ? 4.820 0.407 -7.601 1.00 94.38 102 ILE A CA 1
ATOM 806 C C . ILE A 1 102 ? 4.805 1.917 -7.799 1.00 94.38 102 ILE A C 1
ATOM 808 O O . ILE A 1 102 ? 5.803 2.512 -8.199 1.00 94.38 102 ILE A O 1
ATOM 812 N N . HIS A 1 103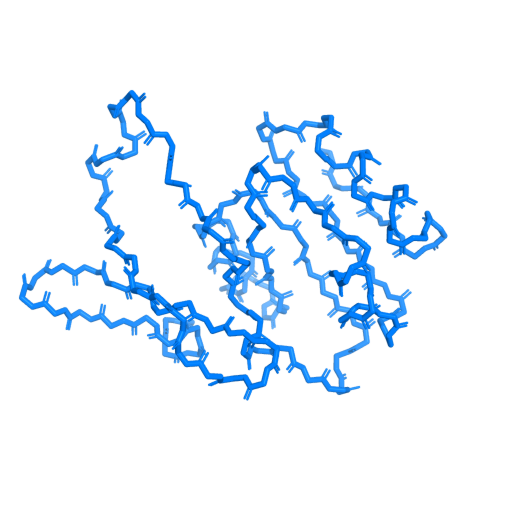 ? 3.665 2.544 -7.537 1.00 94.88 103 HIS A N 1
ATOM 813 C CA . HIS A 1 103 ? 3.577 3.997 -7.502 1.00 94.88 103 HIS A CA 1
ATOM 814 C C . HIS A 1 103 ? 4.008 4.499 -6.127 1.00 94.88 103 HIS A C 1
ATOM 816 O O . HIS A 1 103 ? 3.594 3.933 -5.121 1.00 94.88 103 HIS A O 1
ATOM 822 N N . ILE A 1 104 ? 4.842 5.533 -6.071 1.00 92.50 104 ILE A N 1
ATOM 823 C CA . ILE A 1 104 ? 5.340 6.099 -4.814 1.00 92.50 104 ILE A CA 1
ATOM 824 C C . ILE A 1 104 ? 4.902 7.556 -4.741 1.00 92.50 104 ILE A C 1
ATOM 826 O O . ILE A 1 104 ? 5.343 8.376 -5.543 1.00 92.50 104 ILE A O 1
ATOM 830 N N . TRP A 1 105 ? 4.046 7.864 -3.772 1.00 91.62 105 TRP A N 1
ATOM 831 C CA . TRP A 1 105 ? 3.528 9.199 -3.508 1.00 91.62 105 TRP A CA 1
ATOM 832 C C . TRP A 1 105 ? 3.757 9.551 -2.035 1.00 91.62 105 TRP A C 1
ATOM 834 O O . TRP A 1 105 ? 2.907 9.320 -1.184 1.00 91.62 105 TRP A O 1
ATOM 844 N N . CYS A 1 106 ? 4.949 10.068 -1.728 1.00 86.06 106 CYS A N 1
ATOM 845 C CA . CYS A 1 106 ? 5.302 10.559 -0.394 1.00 86.06 106 CYS A CA 1
ATOM 846 C C . CYS A 1 106 ? 5.350 12.085 -0.439 1.00 86.06 106 CYS A C 1
ATOM 848 O O . CYS A 1 106 ? 6.388 12.666 -0.765 1.00 86.06 106 CYS A O 1
ATOM 850 N N . SER A 1 107 ? 4.212 12.719 -0.160 1.00 76.69 107 SER A N 1
ATOM 851 C CA . SER A 1 107 ? 4.031 14.164 -0.339 1.00 76.69 107 SER A CA 1
ATOM 852 C C . SER A 1 107 ? 4.953 14.990 0.568 1.00 76.69 107 SER A C 1
ATOM 854 O O . SER A 1 107 ? 5.507 15.999 0.129 1.00 76.69 107 SER A O 1
ATOM 856 N N . ASN A 1 108 ? 5.197 14.520 1.796 1.00 74.12 108 ASN A N 1
ATOM 857 C CA . ASN A 1 108 ? 5.958 15.264 2.803 1.00 74.12 108 ASN A CA 1
ATOM 858 C C . ASN A 1 108 ? 7.439 14.861 2.900 1.00 74.12 108 ASN A C 1
ATOM 860 O O . ASN A 1 108 ? 8.235 15.598 3.480 1.00 74.12 108 ASN A O 1
ATOM 864 N N . ASP A 1 109 ? 7.837 13.711 2.341 1.00 79.38 109 ASP A N 1
ATOM 865 C CA . ASP A 1 109 ? 9.217 13.204 2.405 1.00 79.38 109 ASP A CA 1
ATOM 866 C C . ASP A 1 109 ? 9.674 12.644 1.046 1.00 79.38 109 ASP A C 1
ATOM 868 O O . ASP A 1 109 ? 9.630 11.442 0.768 1.00 79.38 109 ASP A O 1
ATOM 872 N N . LYS A 1 110 ? 10.175 13.539 0.186 1.00 83.06 110 LYS A N 1
ATOM 873 C CA . LYS A 1 110 ? 10.755 13.157 -1.112 1.00 83.06 110 LYS A CA 1
ATOM 874 C C . LYS A 1 110 ? 11.972 12.243 -0.953 1.00 83.06 110 LYS A C 1
ATOM 876 O O . LYS A 1 110 ? 12.180 11.356 -1.777 1.00 83.06 110 LYS A O 1
ATOM 881 N N . ALA A 1 111 ? 12.769 12.419 0.104 1.00 83.62 111 ALA A N 1
ATOM 882 C CA . ALA A 1 111 ? 13.933 11.572 0.349 1.00 83.62 111 ALA A CA 1
ATOM 883 C C . ALA A 1 111 ? 13.510 10.126 0.655 1.00 83.62 111 ALA A C 1
ATOM 885 O O . ALA A 1 111 ? 14.161 9.185 0.198 1.00 83.62 111 ALA A O 1
ATOM 886 N N . LEU A 1 112 ? 12.394 9.930 1.364 1.00 81.75 112 LEU A N 1
ATOM 887 C CA . LEU A 1 112 ? 11.777 8.617 1.531 1.00 81.75 112 LEU A CA 1
ATOM 888 C C . LEU A 1 112 ? 11.390 8.009 0.185 1.00 81.75 112 LEU A C 1
ATOM 890 O O . LEU A 1 112 ? 11.762 6.862 -0.051 1.00 81.75 112 LEU A O 1
ATOM 894 N N . ALA A 1 113 ? 10.742 8.763 -0.707 1.00 86.25 113 ALA A N 1
ATOM 895 C CA . ALA A 1 113 ? 10.356 8.251 -2.022 1.00 86.25 113 ALA A CA 1
ATOM 896 C C . ALA A 1 113 ? 11.558 7.708 -2.819 1.00 86.25 113 ALA A C 1
ATOM 898 O O . ALA A 1 113 ? 11.510 6.583 -3.322 1.00 86.25 113 ALA A O 1
ATOM 899 N N . PHE A 1 114 ? 12.670 8.451 -2.856 1.00 86.88 114 PHE A N 1
ATOM 900 C CA . PHE A 1 114 ? 13.899 8.005 -3.522 1.00 86.88 114 PHE A CA 1
ATOM 901 C C . PHE A 1 114 ? 14.526 6.772 -2.859 1.00 86.88 114 PHE A C 1
ATOM 903 O O . PHE A 1 114 ? 14.910 5.825 -3.546 1.00 86.88 114 PHE A O 1
ATOM 910 N N . ARG A 1 115 ? 14.611 6.742 -1.520 1.00 84.94 115 ARG A N 1
ATOM 911 C CA . ARG A 1 115 ? 15.130 5.569 -0.791 1.00 84.94 115 ARG A CA 1
ATOM 912 C C . ARG A 1 115 ? 14.293 4.324 -1.074 1.00 84.94 115 ARG A C 1
ATOM 914 O O . ARG A 1 115 ? 14.856 3.254 -1.282 1.00 84.94 115 ARG A O 1
ATOM 921 N N . LEU A 1 116 ? 12.969 4.465 -1.098 1.00 85.75 116 LEU A N 1
ATOM 922 C CA . LEU A 1 116 ? 12.052 3.372 -1.408 1.00 85.75 116 LEU A CA 1
ATOM 923 C C . LEU A 1 116 ? 12.272 2.852 -2.823 1.00 85.75 116 LEU A C 1
ATOM 925 O O . LEU A 1 116 ? 12.431 1.647 -2.992 1.00 85.75 116 LEU A O 1
ATOM 929 N N . ALA A 1 117 ? 12.357 3.744 -3.812 1.00 88.00 117 ALA A N 1
ATOM 930 C CA . ALA A 1 117 ? 12.610 3.358 -5.197 1.00 88.00 117 ALA A CA 1
ATOM 931 C C . ALA A 1 117 ? 13.916 2.559 -5.348 1.00 88.00 117 ALA A C 1
ATOM 933 O O . ALA A 1 117 ? 13.947 1.555 -6.059 1.00 88.00 117 ALA A O 1
ATOM 934 N N . ASN A 1 118 ? 14.969 2.955 -4.624 1.00 86.69 118 ASN A N 1
ATOM 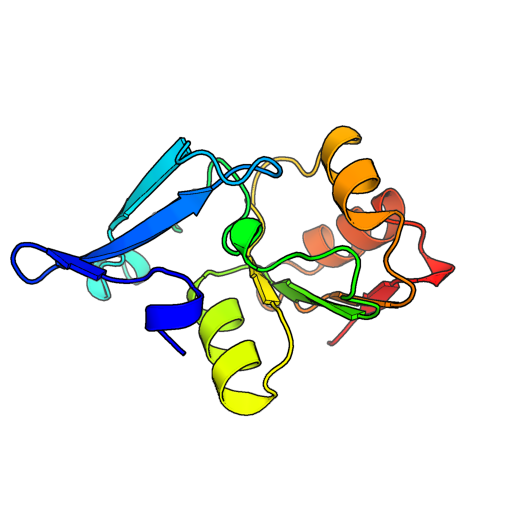935 C CA . ASN A 1 118 ? 16.252 2.253 -4.635 1.00 86.69 118 ASN A CA 1
ATOM 936 C C . ASN A 1 118 ? 16.169 0.845 -4.028 1.00 86.69 118 ASN A C 1
ATOM 938 O O . ASN A 1 118 ? 16.786 -0.077 -4.555 1.00 86.69 118 ASN A O 1
ATOM 942 N N . VAL A 1 119 ? 15.402 0.655 -2.949 1.00 85.31 119 VAL A N 1
ATOM 943 C CA . VAL A 1 119 ? 15.257 -0.664 -2.305 1.00 85.31 119 VAL A CA 1
ATOM 944 C C . VAL A 1 119 ? 14.305 -1.582 -3.081 1.00 85.31 119 VAL A C 1
ATOM 946 O O . VAL A 1 119 ? 14.522 -2.788 -3.130 1.00 85.31 119 VAL A O 1
ATOM 949 N N . LEU A 1 120 ? 13.268 -1.026 -3.712 1.00 85.69 120 LEU A N 1
ATOM 950 C CA . LEU A 1 120 ? 12.170 -1.765 -4.349 1.00 85.69 120 LEU A CA 1
ATOM 951 C C . LEU A 1 120 ? 12.422 -2.166 -5.807 1.00 85.69 120 LEU A C 1
A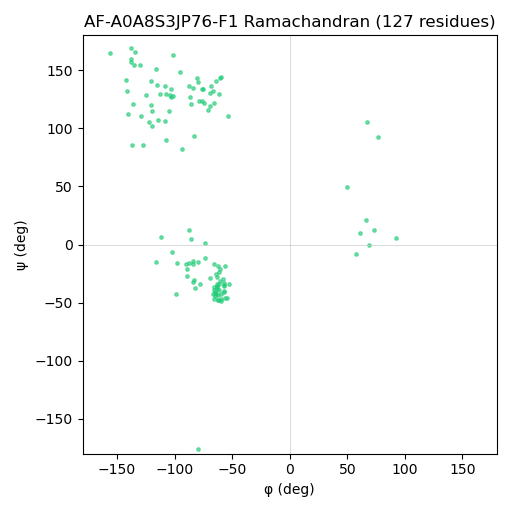TOM 953 O O . LEU A 1 120 ? 11.506 -2.620 -6.496 1.00 85.69 120 LEU A O 1
ATOM 957 N N . SER A 1 121 ? 13.666 -2.054 -6.271 1.00 84.69 121 SER A N 1
ATOM 958 C CA . SER A 1 121 ? 14.062 -2.138 -7.682 1.00 84.69 121 SER A CA 1
ATOM 959 C C . SER A 1 121 ? 13.531 -0.947 -8.507 1.00 84.69 121 SER A C 1
ATOM 961 O O . SER A 1 121 ? 12.349 -0.927 -8.877 1.00 84.69 121 SER A O 1
ATOM 963 N N . PRO A 1 122 ? 14.399 0.019 -8.869 1.00 84.00 122 PRO A N 1
ATOM 964 C CA . PRO A 1 122 ? 14.005 1.277 -9.512 1.00 84.00 122 PRO A CA 1
ATOM 965 C C . PRO A 1 122 ? 13.146 1.123 -10.772 1.00 84.00 122 PRO A C 1
ATOM 967 O O . PRO A 1 122 ? 12.237 1.914 -10.992 1.00 84.00 122 PRO A O 1
ATOM 970 N N . HIS A 1 123 ? 13.367 0.073 -11.570 1.00 89.69 123 HIS A N 1
ATOM 971 C CA . HIS A 1 123 ? 12.647 -0.165 -12.8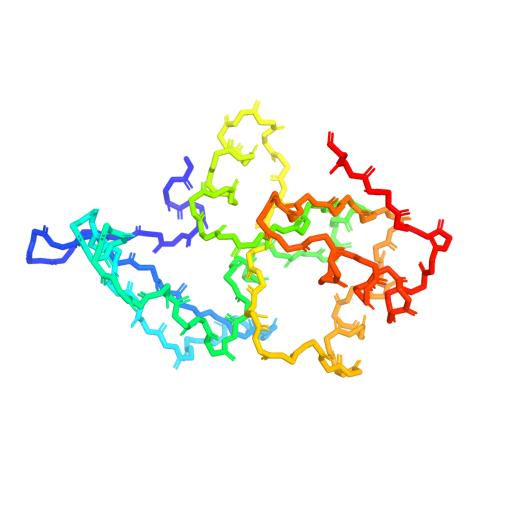31 1.00 89.69 123 HIS A CA 1
ATOM 972 C C . HIS A 1 123 ? 11.134 -0.380 -12.675 1.00 89.69 123 HIS A C 1
ATOM 974 O O . HIS A 1 123 ? 10.394 -0.262 -13.647 1.00 89.69 123 HIS A O 1
ATOM 980 N N . ARG A 1 124 ? 10.670 -0.714 -11.466 1.00 91.88 124 ARG A N 1
ATOM 981 C CA . ARG A 1 124 ? 9.251 -0.957 -11.166 1.00 91.88 124 ARG A CA 1
ATOM 982 C C . ARG A 1 124 ? 8.598 0.223 -10.448 1.00 91.88 124 ARG A C 1
ATOM 984 O O . ARG A 1 124 ? 7.390 0.191 -10.216 1.00 91.88 124 ARG A O 1
ATOM 991 N N . CYS A 1 125 ? 9.384 1.231 -10.069 1.00 92.75 125 CYS A N 1
ATOM 992 C CA . CYS A 1 125 ? 8.958 2.322 -9.203 1.00 92.75 125 CYS A CA 1
ATOM 993 C C . CYS A 1 125 ? 8.646 3.585 -10.012 1.00 92.75 125 CYS A C 1
ATOM 995 O O . CYS A 1 125 ? 9.470 4.063 -10.785 1.00 92.75 125 CYS A O 1
ATOM 997 N N . PHE A 1 126 ? 7.461 4.152 -9.794 1.00 93.81 126 PHE A N 1
ATOM 998 C CA . PHE A 1 126 ? 6.971 5.345 -10.480 1.00 93.81 126 PHE A CA 1
ATOM 999 C C . PHE A 1 126 ? 6.643 6.412 -9.443 1.00 93.81 126 PHE A C 1
ATOM 1001 O O . PHE A 1 126 ? 5.648 6.306 -8.725 1.00 93.81 126 PHE A O 1
ATOM 1008 N N . MET A 1 127 ? 7.496 7.427 -9.343 1.00 90.62 127 MET A N 1
ATOM 1009 C CA . MET A 1 127 ? 7.298 8.521 -8.396 1.00 90.62 127 MET A CA 1
ATOM 1010 C C . MET A 1 127 ? 6.212 9.473 -8.898 1.00 90.62 127 MET A C 1
ATOM 1012 O O . MET A 1 127 ? 6.216 9.866 -10.064 1.00 90.62 127 MET A O 1
ATOM 1016 N N . ILE A 1 128 ? 5.300 9.839 -8.004 1.00 87.81 128 ILE A N 1
ATOM 1017 C CA . ILE A 1 128 ? 4.279 10.861 -8.223 1.00 87.81 128 ILE A CA 1
ATOM 1018 C C . ILE A 1 128 ? 4.730 12.096 -7.443 1.00 87.81 128 ILE A C 1
ATOM 1020 O O . ILE A 1 128 ? 4.874 12.033 -6.220 1.00 87.81 128 ILE A O 1
ATOM 1024 N N . THR A 1 129 ? 5.028 13.173 -8.169 1.00 73.62 129 THR A N 1
ATOM 1025 C CA . THR A 1 129 ? 5.539 14.445 -7.634 1.00 73.62 129 THR A CA 1
ATOM 1026 C C . THR A 1 129 ? 4.441 15.455 -7.390 1.00 73.62 129 THR A C 1
ATOM 1028 O O . THR A 1 129 ? 3.545 15.524 -8.260 1.00 73.62 129 THR A O 1
#

Mean predicted aligned error: 5.81 Å

pLDDT: mean 83.18, std 11.66, range [40.75, 94.88]

Organism: NCBI:txid392030

Sequence (129 aa):
TLQRYGLRIYQDQLIAPLYDADRSLVNIVVLDPISQTNTKPLKLTVPFGLNLLSARNAEIMLVDSIWDALCVYQTTGKVAIALPSAKFSIRMNMIFEHLRKIHIWCSNDKALAFRLANVLSPHRCFMIT

Nearest PDB structures (foldseek):
  7t8b-assembly1_H  TM=7.852E-01  e=5.385E-07  Homo sapiens
  8e2l-assembly1_A  TM=7.853E-01  e=1.708E-05  Lates calcarifer
  8e2l-assembly1_D  TM=6.765E-01  e=1.499E-05  Lates calcarifer
  1t6t-assembly1_1  TM=6.955E-01  e=1.477E-01  Aquifex aeolicus VF5

Foldseek 3Di:
DCVLLPWDQDPNWIKGFAADLVRDTDDIDTDDPVVCVDDDDDADPAKRQSNVDDLPAQEAEEEQDPVVQVVCCVVPVGGYIHGGPPDDDLVNLVSCVSHQAYEYEYPPCVVVLVVCCVSNPVNRYHYDD